Protein AF-A0A2P8R3H3-F1 (afdb_monomer)

Solvent-accessible surface area (backbone atoms only — not comparable to full-atom values): 5074 Å² total; per-residue (Å²): 132,88,78,80,73,65,43,77,43,60,82,64,68,37,56,49,101,80,69,45,78,45,67,48,46,24,35,80,89,66,49,49,51,65,38,48,42,13,36,50,16,77,44,71,53,75,44,88,71,73,68,50,88,52,62,68,60,52,48,51,30,47,52,24,29,51,51,6,55,75,68,38,24,55,49,31,55,86,38,40,72,58,49,52,51,59,48,73,93

Radius of gyration: 13.81 Å; Cα contacts (8 Å, |Δi|>4): 123; chains: 1; bounding box: 33×30×34 Å

Mean predicted aligned error: 5.95 Å

Sequence (89 aa):
MPGKKSRGVCKGCHKDRYERNLCVIYRNDGWNYNIEIAKQGYAVAYKKGKYTKDKALAHQVNKAQGIAANSKFGLWKDHYSLMKYMANN

Secondary structure (DSSP, 8-state):
-PPPPEEEE-TT--B-TT-PBP-EEEETTS-BHHHHHHHTTS--PPPTTSS---HHHHHHHHHHHHHHHHTT-THHHH-HHHHHHHHH-

Structure (mmCIF, N/CA/C/O backbone):
data_AF-A0A2P8R3H3-F1
#
_entry.id   AF-A0A2P8R3H3-F1
#
loop_
_atom_site.group_PDB
_atom_site.id
_atom_site.type_symbol
_atom_site.label_atom_id
_atom_site.label_alt_id
_atom_site.label_comp_id
_atom_site.label_asym_id
_atom_site.label_entity_id
_atom_site.label_seq_id
_atom_site.pdbx_PDB_ins_code
_atom_site.Cartn_x
_atom_site.Cartn_y
_atom_site.Cartn_z
_atom_site.occupancy
_atom_site.B_iso_or_equiv
_atom_site.auth_seq_id
_atom_site.auth_comp_id
_atom_site.auth_asym_id
_atom_site.auth_atom_id
_atom_site.pdbx_PDB_model_num
ATOM 1 N N . MET A 1 1 ? -21.594 5.113 -18.726 1.00 42.44 1 MET A N 1
ATOM 2 C CA . MET A 1 1 ? -20.456 6.017 -18.437 1.00 42.44 1 MET A CA 1
ATOM 3 C C . MET A 1 1 ? -19.235 5.491 -19.182 1.00 42.44 1 MET A C 1
ATOM 5 O O . MET A 1 1 ? -18.903 4.332 -18.960 1.00 42.44 1 MET A O 1
ATOM 9 N N . PRO A 1 2 ? -18.606 6.248 -20.096 1.00 49.41 2 PRO A N 1
ATOM 10 C CA . PRO A 1 2 ? -17.437 5.749 -20.814 1.00 49.41 2 PRO A CA 1
ATOM 11 C C . PRO A 1 2 ? -16.270 5.559 -19.834 1.00 49.41 2 PRO A C 1
ATOM 13 O O . PRO A 1 2 ? -15.946 6.458 -19.055 1.00 49.41 2 PRO A O 1
ATOM 16 N N . GLY A 1 3 ? -15.671 4.367 -19.833 1.00 59.47 3 GLY A N 1
ATOM 17 C CA . GLY A 1 3 ? -14.550 4.033 -18.956 1.00 59.47 3 GLY A CA 1
ATOM 18 C C . GLY A 1 3 ? -13.346 4.941 -19.218 1.00 59.47 3 GLY A C 1
ATOM 19 O O . GLY A 1 3 ? -12.945 5.144 -20.365 1.00 59.47 3 GLY A O 1
ATOM 20 N N . LYS A 1 4 ? -12.756 5.506 -18.157 1.00 64.69 4 LYS A N 1
ATOM 21 C CA . LYS A 1 4 ? -11.521 6.294 -18.277 1.00 64.69 4 LYS A CA 1
ATOM 22 C C . LYS A 1 4 ? -10.378 5.369 -18.705 1.00 64.69 4 LYS A C 1
ATOM 24 O O . LYS A 1 4 ? -10.100 4.385 -18.025 1.00 64.69 4 LYS A O 1
ATOM 29 N N . LYS A 1 5 ? -9.699 5.698 -19.810 1.00 68.12 5 LYS A N 1
ATOM 30 C CA . LYS A 1 5 ? -8.513 4.961 -20.278 1.00 68.12 5 LYS A CA 1
ATOM 31 C C . LYS A 1 5 ? -7.404 5.025 -19.215 1.00 68.12 5 LYS A C 1
ATOM 33 O O . LYS A 1 5 ? -7.047 6.110 -18.750 1.00 68.12 5 LYS A O 1
ATOM 38 N N . SER A 1 6 ? -6.864 3.870 -18.842 1.00 67.12 6 SER A N 1
ATOM 39 C CA . SER A 1 6 ? -5.711 3.720 -17.951 1.00 67.12 6 SER A CA 1
ATOM 40 C C . SER A 1 6 ? -4.504 3.198 -18.735 1.00 67.12 6 SER A C 1
ATOM 42 O O . SER A 1 6 ? -4.647 2.571 -19.784 1.00 67.12 6 SER A O 1
ATOM 44 N N . ARG A 1 7 ? -3.300 3.479 -18.234 1.00 70.31 7 ARG A N 1
ATOM 45 C CA . ARG A 1 7 ? -2.034 2.974 -18.764 1.00 70.31 7 ARG A CA 1
ATOM 46 C C . ARG A 1 7 ? -1.375 2.103 -17.700 1.00 70.31 7 ARG A C 1
ATOM 48 O O . ARG A 1 7 ? -0.855 2.594 -16.699 1.00 70.31 7 ARG A O 1
ATOM 55 N N . GLY A 1 8 ? -1.379 0.794 -17.924 1.00 60.22 8 GLY A N 1
ATOM 56 C CA . GLY A 1 8 ? -0.529 -0.111 -17.157 1.00 60.22 8 GLY A CA 1
ATOM 57 C C . GLY A 1 8 ? 0.930 0.151 -17.515 1.00 60.22 8 GLY A C 1
ATOM 58 O O . GLY A 1 8 ? 1.293 0.066 -18.685 1.00 60.22 8 GLY A O 1
ATOM 59 N N . VAL A 1 9 ? 1.762 0.492 -16.531 1.00 65.75 9 VAL A N 1
ATOM 60 C CA . VAL A 1 9 ? 3.209 0.585 -16.731 1.00 65.75 9 VAL A CA 1
ATOM 61 C C . VAL A 1 9 ? 3.863 -0.466 -15.847 1.00 65.75 9 VAL A C 1
ATOM 63 O O . VAL A 1 9 ? 3.891 -0.357 -14.621 1.00 65.75 9 VAL A O 1
ATOM 66 N N . CYS A 1 10 ? 4.417 -1.502 -16.467 1.00 58.19 10 CYS A N 1
ATOM 67 C CA . CYS A 1 10 ? 5.205 -2.501 -15.759 1.00 58.19 10 CYS A CA 1
ATOM 68 C C . CYS A 1 10 ? 6.625 -1.946 -15.546 1.00 58.19 10 CYS A C 1
ATOM 70 O O . CYS A 1 10 ? 7.567 -2.27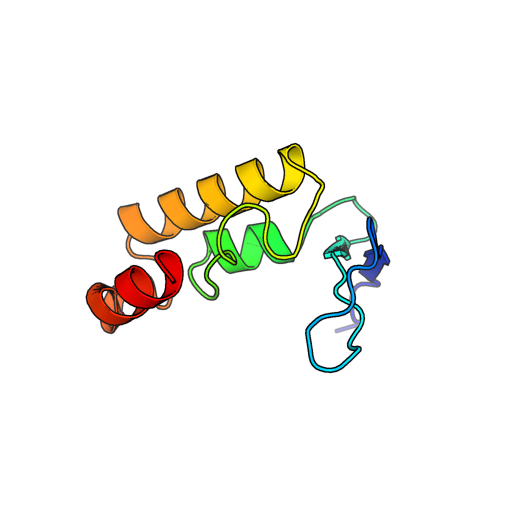3 -16.264 1.00 58.19 10 CYS A O 1
ATOM 72 N N . LYS A 1 11 ? 6.775 -1.020 -14.590 1.00 53.00 11 LYS A N 1
ATOM 73 C CA . LYS A 1 11 ? 8.089 -0.523 -14.164 1.00 53.00 11 LYS A CA 1
ATOM 74 C C . LYS A 1 11 ? 8.736 -1.566 -13.253 1.00 53.00 11 LYS A C 1
ATOM 76 O O . LYS A 1 11 ? 8.399 -1.656 -12.078 1.00 53.00 11 LYS A O 1
ATOM 81 N N . GLY A 1 12 ? 9.653 -2.349 -13.822 1.00 52.12 12 GLY A N 1
ATOM 82 C CA . GLY A 1 12 ? 10.397 -3.393 -13.117 1.00 52.12 12 GLY A CA 1
ATOM 83 C C . GLY A 1 12 ? 9.620 -4.702 -13.020 1.00 52.12 12 GLY A C 1
ATOM 84 O O . GLY A 1 12 ? 9.240 -5.089 -11.920 1.00 52.12 12 GLY A O 1
ATOM 85 N N . CYS A 1 13 ? 9.389 -5.358 -14.167 1.00 52.31 13 CYS A N 1
ATOM 86 C CA . CYS A 1 13 ? 8.743 -6.669 -14.281 1.00 52.31 13 CYS A CA 1
ATOM 87 C C . CYS A 1 13 ? 9.462 -7.714 -13.422 1.00 52.31 13 CYS A C 1
ATOM 89 O O . CYS A 1 13 ? 10.338 -8.443 -13.885 1.00 52.31 13 CYS A O 1
ATOM 91 N N . HIS A 1 14 ? 9.085 -7.789 -12.155 1.00 63.97 14 HIS A N 1
ATOM 92 C CA . HIS A 1 14 ? 9.397 -8.922 -11.319 1.00 63.97 14 HIS A CA 1
ATOM 93 C C . HIS A 1 14 ? 8.272 -9.919 -11.494 1.00 63.97 14 HIS A C 1
ATOM 95 O O . HIS A 1 14 ? 7.116 -9.647 -11.166 1.00 63.97 14 HIS A O 1
ATOM 101 N N . LYS A 1 15 ? 8.636 -11.062 -12.070 1.00 73.81 15 LYS A N 1
ATOM 102 C CA . LYS A 1 15 ? 7.803 -12.245 -12.011 1.00 73.81 15 LYS A CA 1
ATOM 103 C C . LYS A 1 15 ? 7.699 -12.676 -10.555 1.00 73.81 15 LYS A C 1
ATOM 105 O O . LYS A 1 15 ? 8.700 -12.691 -9.834 1.00 73.81 15 LYS A O 1
ATOM 110 N N . ASP A 1 16 ? 6.492 -12.982 -10.112 1.00 76.25 16 ASP A N 1
ATOM 111 C CA . ASP A 1 16 ? 6.333 -13.662 -8.836 1.00 76.25 16 ASP A CA 1
ATOM 112 C C . ASP A 1 16 ? 6.745 -15.143 -8.951 1.00 76.25 16 ASP A C 1
ATOM 114 O O . ASP A 1 16 ? 7.194 -15.612 -9.997 1.00 76.25 16 ASP A O 1
ATOM 118 N N . ARG A 1 17 ? 6.572 -15.905 -7.864 1.00 80.56 17 ARG A N 1
ATOM 119 C CA . ARG A 1 17 ? 6.876 -17.349 -7.832 1.00 80.56 17 ARG A CA 1
ATOM 120 C C . ARG A 1 17 ? 6.044 -18.197 -8.809 1.00 80.56 17 ARG A C 1
ATOM 122 O O . ARG A 1 17 ? 6.310 -19.382 -8.936 1.00 80.56 17 ARG A O 1
ATOM 129 N N . TYR A 1 18 ? 5.022 -17.610 -9.429 1.00 85.38 18 TYR A N 1
ATOM 130 C CA . TYR A 1 18 ? 4.124 -18.238 -10.396 1.00 85.38 18 TYR A CA 1
ATOM 131 C C . TYR A 1 18 ? 4.310 -17.659 -11.801 1.00 85.38 18 TYR A C 1
ATOM 133 O O . TYR A 1 18 ? 3.424 -17.763 -12.642 1.00 85.38 18 TYR A O 1
ATOM 141 N N . GLU A 1 19 ? 5.439 -16.992 -12.034 1.00 83.50 19 GLU A N 1
ATOM 142 C CA . GLU A 1 19 ? 5.792 -16.361 -13.301 1.00 83.50 19 GLU A CA 1
ATOM 143 C C . GLU A 1 19 ? 4.862 -15.235 -13.773 1.00 83.50 19 GLU A C 1
ATOM 145 O O . GLU A 1 19 ? 4.913 -14.820 -14.935 1.00 83.50 19 GLU A O 1
ATOM 150 N N . ARG A 1 20 ? 4.041 -14.678 -12.879 1.00 82.31 20 ARG A N 1
ATOM 151 C CA . ARG A 1 20 ? 3.110 -13.599 -13.221 1.00 82.31 20 ARG A CA 1
ATOM 152 C C . ARG A 1 20 ? 3.824 -12.259 -13.211 1.00 82.31 20 ARG A C 1
ATOM 154 O O . ARG A 1 20 ? 4.528 -11.934 -12.256 1.00 82.31 20 ARG A O 1
ATOM 161 N N . ASN A 1 21 ? 3.585 -11.449 -14.238 1.00 80.88 21 ASN A N 1
ATOM 162 C CA . ASN A 1 21 ? 4.115 -10.092 -14.301 1.00 80.88 21 ASN A CA 1
ATOM 163 C C . ASN A 1 21 ? 3.394 -9.187 -13.299 1.00 80.88 21 ASN A C 1
ATOM 165 O O . ASN A 1 21 ? 2.180 -9.001 -13.375 1.00 80.88 21 ASN A O 1
ATOM 169 N N . LEU A 1 22 ? 4.156 -8.590 -12.388 1.00 80.56 22 LEU A N 1
ATOM 170 C CA . LEU A 1 22 ? 3.653 -7.557 -11.492 1.00 80.56 22 LEU A CA 1
ATOM 171 C C . LEU A 1 22 ? 3.811 -6.185 -12.150 1.00 80.56 22 LEU A C 1
ATOM 173 O O . LEU A 1 22 ? 4.878 -5.849 -12.668 1.00 80.56 22 LEU A O 1
ATOM 177 N N . CYS A 1 23 ? 2.742 -5.391 -12.135 1.00 82.94 23 CYS A N 1
ATOM 178 C CA . CYS A 1 23 ? 2.698 -4.098 -12.810 1.00 82.94 23 CYS A CA 1
ATOM 179 C C . CYS A 1 23 ? 2.074 -3.026 -11.921 1.00 82.94 23 CYS A C 1
ATOM 181 O O . CYS A 1 23 ? 1.301 -3.310 -11.009 1.00 82.94 23 CYS A O 1
ATOM 183 N N . VAL A 1 24 ? 2.397 -1.772 -12.233 1.00 85.31 24 VAL A N 1
ATOM 184 C CA . VAL A 1 24 ? 1.871 -0.599 -11.543 1.00 85.31 24 VAL A CA 1
ATOM 185 C C . VAL A 1 24 ? 0.922 0.108 -12.500 1.00 85.31 24 VAL A C 1
ATOM 187 O O . VAL A 1 24 ? 1.299 0.570 -13.577 1.00 85.31 24 VAL A O 1
ATOM 190 N N . ILE A 1 25 ? -0.351 0.139 -12.134 1.00 87.44 25 ILE A N 1
ATOM 191 C CA . ILE A 1 25 ? -1.389 0.786 -12.934 1.00 87.44 25 ILE A CA 1
ATOM 192 C C . ILE A 1 25 ? -1.401 2.294 -12.675 1.00 87.44 25 ILE A C 1
ATOM 194 O O . ILE A 1 25 ? -1.637 2.742 -11.549 1.00 87.44 25 ILE A O 1
ATOM 198 N N . TYR A 1 26 ? -1.215 3.064 -13.744 1.00 85.81 26 TYR A N 1
ATOM 199 C CA . TYR A 1 26 ? -1.381 4.509 -13.747 1.00 85.81 26 TYR A CA 1
ATOM 200 C C . TYR A 1 26 ? -2.588 4.898 -14.602 1.00 85.81 26 TYR A C 1
ATOM 202 O O . TYR A 1 26 ? -2.925 4.252 -15.594 1.00 85.81 26 TYR A O 1
ATOM 210 N N . ARG A 1 27 ? -3.264 5.977 -14.240 1.00 84.94 27 ARG A N 1
ATOM 211 C CA . ARG A 1 27 ? -4.189 6.672 -15.133 1.00 84.94 27 ARG A CA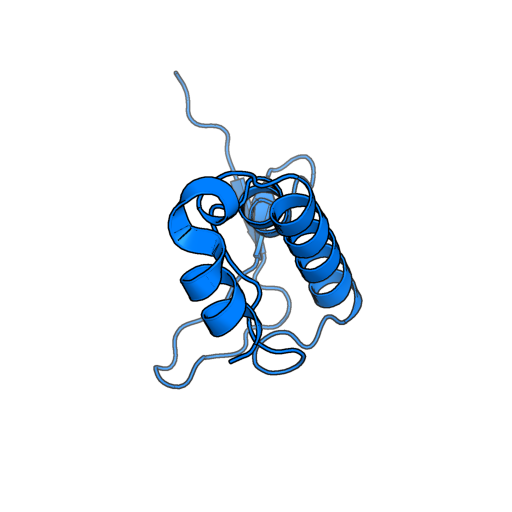 1
ATOM 212 C C . ARG A 1 27 ? -3.384 7.575 -16.074 1.00 84.94 27 ARG A C 1
ATOM 214 O O . ARG A 1 27 ? -2.225 7.886 -15.806 1.00 84.94 27 ARG A O 1
ATOM 221 N N . ASN A 1 28 ? -3.985 7.996 -17.185 1.00 81.19 28 ASN A N 1
ATOM 222 C CA . ASN A 1 28 ? -3.297 8.818 -18.191 1.00 81.19 28 ASN A CA 1
ATOM 223 C C . ASN A 1 28 ? -2.790 10.175 -17.668 1.00 81.19 28 ASN A C 1
ATOM 225 O O . ASN A 1 28 ? -1.862 10.724 -18.247 1.00 81.19 28 ASN A O 1
ATOM 229 N N . ASP A 1 29 ? -3.357 10.689 -16.578 1.00 83.75 29 ASP A N 1
ATOM 230 C CA . ASP A 1 29 ? -2.912 11.904 -15.882 1.00 83.75 29 ASP A CA 1
ATOM 231 C C . ASP A 1 29 ? -1.819 11.639 -14.826 1.00 83.75 29 ASP A C 1
ATOM 233 O O . ASP A 1 29 ? -1.511 12.504 -14.014 1.00 83.75 29 ASP A O 1
ATOM 237 N N . GLY A 1 30 ? -1.241 10.434 -14.805 1.00 82.06 30 GLY A N 1
ATOM 238 C CA . GLY A 1 30 ? -0.183 10.051 -13.869 1.00 82.06 30 GLY A CA 1
ATOM 239 C C . GLY A 1 30 ? -0.685 9.557 -12.512 1.00 82.06 30 GLY A C 1
ATOM 240 O O . GLY A 1 30 ? 0.128 9.175 -11.670 1.00 82.06 30 GLY A O 1
ATOM 241 N N . TRP A 1 31 ? -2.003 9.497 -12.291 1.00 84.94 31 TRP A N 1
ATOM 242 C CA . TRP A 1 31 ? -2.561 8.994 -11.036 1.00 84.94 31 TRP A CA 1
ATOM 243 C C . TRP A 1 31 ? -2.231 7.512 -10.819 1.00 84.94 31 TRP A C 1
ATOM 245 O O . TRP A 1 31 ? -2.577 6.673 -11.649 1.00 84.94 31 TRP A O 1
ATOM 255 N N . ASN A 1 32 ? -1.605 7.157 -9.695 1.00 90.56 32 ASN A N 1
ATOM 256 C CA . ASN A 1 32 ? -1.232 5.774 -9.390 1.00 90.56 32 ASN A CA 1
ATOM 257 C C . ASN A 1 32 ? -2.338 5.061 -8.601 1.00 90.56 32 ASN A C 1
ATOM 259 O O . ASN A 1 32 ? -2.538 5.324 -7.413 1.00 90.56 32 ASN A O 1
ATOM 263 N N . TYR A 1 33 ? -3.017 4.109 -9.241 1.00 90.50 33 TYR A N 1
ATOM 264 C CA . TYR A 1 33 ? -4.115 3.366 -8.616 1.00 90.50 33 TYR A CA 1
ATOM 265 C C . TYR A 1 33 ? -3.674 2.558 -7.393 1.00 90.50 33 TYR A C 1
ATOM 267 O O . TYR A 1 33 ? -4.430 2.456 -6.436 1.00 90.50 33 TYR A O 1
ATOM 275 N N . ASN A 1 34 ? -2.451 2.026 -7.388 1.00 90.19 34 ASN A N 1
ATOM 276 C CA . ASN A 1 34 ? -1.954 1.159 -6.312 1.00 90.19 34 ASN A CA 1
ATOM 277 C C . ASN A 1 34 ? -1.760 1.934 -5.005 1.00 90.19 34 ASN A C 1
ATOM 279 O O . ASN A 1 34 ? -2.029 1.419 -3.923 1.00 90.19 34 ASN A O 1
ATOM 283 N N . ILE A 1 35 ? -1.315 3.189 -5.112 1.00 93.69 35 ILE A N 1
ATOM 284 C CA . ILE A 1 35 ? -1.199 4.085 -3.959 1.00 93.69 35 ILE A CA 1
ATOM 285 C C . ILE A 1 35 ? -2.595 4.408 -3.425 1.00 93.69 35 ILE A C 1
ATOM 287 O O . ILE A 1 35 ? -2.805 4.394 -2.216 1.00 93.69 35 ILE A O 1
ATOM 291 N N . GLU A 1 36 ? -3.553 4.655 -4.317 1.00 94.56 36 GLU A N 1
ATOM 292 C CA . GLU A 1 36 ? -4.896 5.061 -3.917 1.00 94.56 36 GLU A CA 1
ATOM 293 C C . GLU A 1 36 ? -5.675 3.938 -3.228 1.00 94.56 36 GLU A C 1
ATOM 295 O O . GLU A 1 36 ? -6.240 4.158 -2.161 1.00 94.56 36 GLU A O 1
ATOM 300 N N . ILE A 1 37 ? -5.642 2.712 -3.758 1.00 95.00 37 ILE A N 1
ATOM 301 C CA . ILE A 1 37 ? -6.306 1.572 -3.103 1.00 95.00 37 ILE A CA 1
ATOM 302 C C . ILE A 1 37 ? -5.687 1.256 -1.733 1.00 95.00 37 ILE A C 1
ATOM 304 O O . ILE A 1 37 ? -6.406 0.878 -0.808 1.00 95.00 37 ILE A O 1
ATOM 308 N N . ALA A 1 38 ? -4.373 1.457 -1.573 1.00 95.44 38 ALA A N 1
ATOM 309 C CA . ALA A 1 38 ? -3.702 1.311 -0.284 1.00 95.44 38 ALA A CA 1
ATOM 310 C C . ALA A 1 38 ? -4.122 2.423 0.688 1.00 95.44 38 ALA A C 1
ATOM 312 O O . ALA A 1 38 ? -4.431 2.145 1.843 1.00 95.44 38 ALA A O 1
ATOM 313 N N . LYS A 1 39 ? -4.201 3.673 0.211 1.00 96.62 39 LYS A N 1
ATOM 314 C CA . LYS A 1 39 ? -4.639 4.839 0.996 1.00 96.62 39 LYS A CA 1
ATOM 315 C C . LYS A 1 39 ? -6.092 4.726 1.457 1.00 96.62 39 LYS A C 1
ATOM 317 O O . LYS A 1 39 ? -6.411 5.154 2.560 1.00 96.62 39 LYS A O 1
ATOM 322 N N . GLN A 1 40 ? -6.960 4.149 0.630 1.00 96.81 40 GLN A N 1
ATOM 323 C CA . GLN A 1 40 ? -8.364 3.899 0.966 1.00 96.81 40 GLN A CA 1
ATOM 324 C C . GLN A 1 40 ? -8.557 2.653 1.849 1.00 96.81 40 GLN A C 1
ATOM 326 O O . GLN A 1 40 ? -9.663 2.397 2.315 1.00 96.81 40 GLN A O 1
ATOM 331 N N . GLY A 1 41 ? -7.490 1.892 2.116 1.00 96.38 41 GLY A N 1
ATOM 332 C CA . GLY A 1 41 ? -7.527 0.743 3.017 1.00 96.38 41 GLY A CA 1
ATOM 333 C C . GLY A 1 41 ? -8.097 -0.535 2.406 1.00 96.38 41 GLY A C 1
ATOM 334 O O . GLY A 1 41 ? -8.511 -1.423 3.145 1.00 96.38 41 GLY A O 1
ATOM 335 N N . TYR A 1 42 ? -8.116 -0.647 1.076 1.00 96.12 42 TYR A N 1
ATOM 336 C CA . TYR A 1 42 ? -8.550 -1.860 0.374 1.00 96.12 42 TYR A CA 1
ATOM 337 C C . TYR A 1 42 ? -7.421 -2.866 0.137 1.00 96.12 42 TYR A C 1
ATOM 339 O O . TYR A 1 42 ? -7.683 -4.008 -0.229 1.00 96.12 42 TYR A O 1
ATOM 347 N N . ALA A 1 43 ? -6.166 -2.457 0.319 1.00 93.44 43 ALA A N 1
ATOM 348 C CA . ALA A 1 43 ? -5.003 -3.302 0.088 1.00 93.44 43 ALA A CA 1
ATOM 349 C C . ALA A 1 43 ? -3.877 -3.003 1.083 1.00 93.44 43 ALA A C 1
ATOM 351 O O . ALA A 1 43 ? -3.780 -1.897 1.622 1.00 93.44 43 ALA A O 1
ATOM 352 N N . VAL A 1 44 ? -2.998 -3.990 1.270 1.00 92.94 44 VAL A N 1
ATOM 353 C CA . VAL A 1 44 ? -1.729 -3.845 1.990 1.00 92.94 44 VAL A CA 1
ATOM 354 C C . VAL A 1 44 ? -0.552 -3.908 1.020 1.00 92.94 44 VAL A C 1
ATOM 356 O O . VAL A 1 44 ? -0.607 -4.573 -0.016 1.00 92.94 44 VAL A O 1
ATOM 359 N N . ALA A 1 45 ? 0.522 -3.203 1.352 1.00 89.31 45 ALA A N 1
ATOM 360 C CA . ALA A 1 45 ? 1.779 -3.278 0.635 1.00 89.31 45 ALA A CA 1
ATOM 361 C C . ALA A 1 45 ? 2.433 -4.644 0.871 1.00 89.31 45 ALA A C 1
ATOM 363 O O . ALA A 1 45 ? 2.467 -5.142 1.993 1.00 89.31 45 ALA A O 1
ATOM 364 N N . TYR A 1 46 ? 3.028 -5.218 -0.175 1.00 82.94 46 TYR A N 1
ATOM 365 C CA . TYR A 1 46 ? 3.931 -6.351 0.002 1.00 82.94 46 TYR A CA 1
ATOM 366 C C . TYR A 1 46 ? 5.130 -5.968 0.872 1.00 82.94 46 TYR A C 1
ATOM 368 O O . TYR A 1 46 ? 5.618 -4.833 0.807 1.00 82.94 46 TYR A O 1
ATOM 376 N N . LYS A 1 47 ? 5.676 -6.955 1.594 1.00 78.50 47 LYS A N 1
ATOM 377 C CA . LYS A 1 47 ? 6.917 -6.802 2.355 1.00 78.50 47 LYS A CA 1
ATOM 378 C C . LYS A 1 47 ? 8.011 -6.111 1.540 1.00 78.50 47 LYS A C 1
ATOM 380 O O . LYS A 1 47 ? 8.264 -6.434 0.372 1.00 78.50 47 LYS A O 1
ATOM 385 N N . LYS A 1 48 ? 8.669 -5.149 2.190 1.00 71.06 48 LYS A N 1
ATOM 386 C CA . LYS A 1 48 ? 9.698 -4.285 1.602 1.00 71.06 48 LYS A CA 1
ATOM 387 C C . LYS A 1 48 ? 10.730 -5.102 0.817 1.00 71.06 48 LYS A C 1
ATOM 389 O O . LYS A 1 48 ? 11.328 -6.030 1.348 1.00 71.06 48 LYS A O 1
ATOM 394 N N . GLY A 1 49 ? 10.948 -4.721 -0.443 1.00 66.75 49 GLY A N 1
ATOM 395 C CA . GLY A 1 49 ? 11.984 -5.295 -1.309 1.00 66.75 49 GLY A CA 1
ATOM 396 C C . GLY A 1 49 ? 11.651 -6.646 -1.949 1.00 66.75 49 GLY A C 1
ATOM 397 O O . GLY A 1 49 ? 12.462 -7.137 -2.725 1.00 66.75 49 GLY A O 1
ATOM 398 N N . LYS A 1 50 ? 10.476 -7.236 -1.681 1.00 73.88 50 LYS A N 1
ATOM 399 C C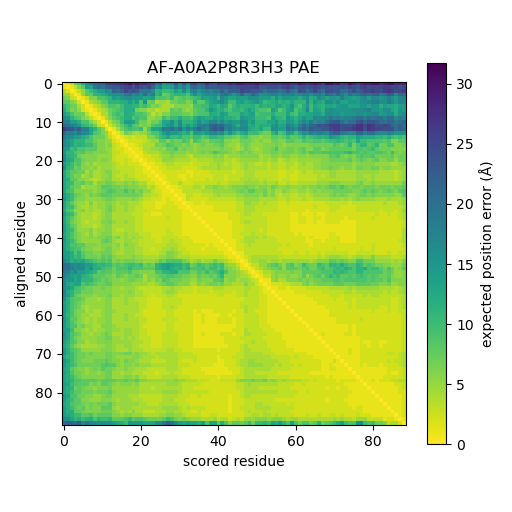A . LYS A 1 50 ? 10.122 -8.562 -2.213 1.00 73.88 50 LYS A CA 1
ATOM 400 C C . LYS A 1 50 ? 9.809 -8.550 -3.712 1.00 73.88 50 LYS A C 1
ATOM 402 O O . LYS A 1 50 ? 10.259 -9.427 -4.438 1.00 73.88 50 LYS A O 1
ATOM 407 N N . TYR A 1 51 ? 9.046 -7.554 -4.167 1.00 75.50 51 TYR A N 1
ATOM 408 C CA . TYR A 1 51 ? 8.500 -7.526 -5.533 1.00 75.50 51 TYR A CA 1
ATOM 409 C C . TYR A 1 51 ? 8.642 -6.184 -6.260 1.00 75.50 51 TYR A C 1
ATOM 411 O O . TYR A 1 51 ? 8.335 -6.091 -7.443 1.00 75.50 51 TYR A O 1
ATOM 419 N N . THR A 1 52 ? 9.12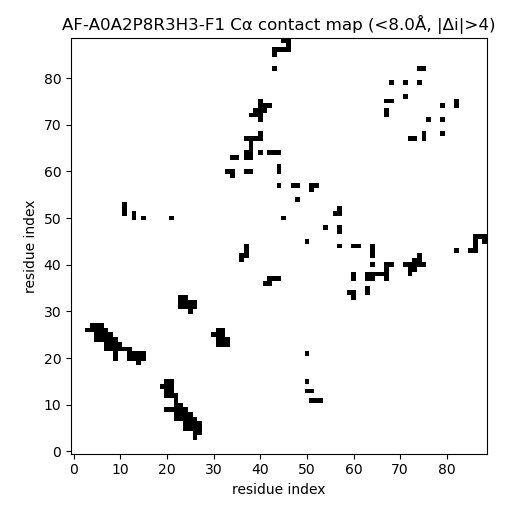2 -5.142 -5.579 1.00 75.81 52 THR A N 1
ATOM 420 C CA . THR A 1 52 ? 9.440 -3.854 -6.204 1.00 75.81 52 THR A CA 1
ATOM 421 C C . THR A 1 52 ? 10.857 -3.435 -5.834 1.00 75.81 52 THR A C 1
ATOM 423 O O . THR A 1 52 ? 11.218 -3.392 -4.655 1.00 75.81 52 THR A O 1
ATOM 426 N N . LYS A 1 53 ? 11.666 -3.133 -6.854 1.00 75.62 53 LYS A N 1
ATOM 427 C CA . LYS A 1 53 ? 12.991 -2.513 -6.696 1.00 75.62 53 LYS A CA 1
ATOM 428 C C . LYS A 1 53 ? 12.914 -0.986 -6.659 1.00 75.62 53 LYS A C 1
ATOM 430 O O . LYS A 1 53 ? 13.874 -0.339 -6.243 1.00 75.62 53 LYS A O 1
ATOM 435 N N . ASP A 1 54 ? 11.777 -0.413 -7.052 1.00 84.19 54 ASP A N 1
ATOM 436 C CA . ASP A 1 54 ? 11.530 1.020 -6.960 1.00 84.19 54 ASP A CA 1
ATOM 437 C C . ASP A 1 54 ? 11.262 1.398 -5.495 1.00 84.19 54 ASP A C 1
ATOM 439 O O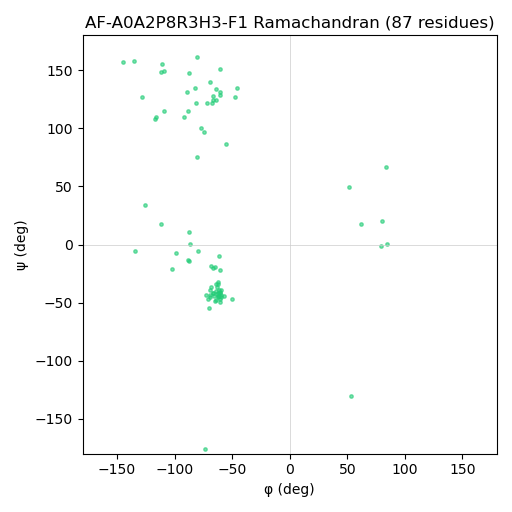 . ASP A 1 54 ? 10.156 1.251 -4.962 1.00 84.19 54 ASP A O 1
ATOM 443 N N . LYS A 1 55 ? 12.320 1.872 -4.829 1.00 85.38 55 LYS A N 1
ATOM 444 C CA . LYS A 1 55 ? 12.277 2.306 -3.428 1.00 85.38 55 LYS A CA 1
ATOM 445 C C . LYS A 1 55 ? 11.337 3.495 -3.220 1.00 85.38 55 LYS A C 1
ATOM 447 O O . LYS A 1 55 ? 10.732 3.585 -2.152 1.00 85.38 55 LYS A O 1
ATOM 452 N N . ALA A 1 56 ? 11.203 4.382 -4.209 1.00 88.31 56 ALA A N 1
ATOM 453 C CA . ALA A 1 56 ? 10.341 5.554 -4.110 1.00 88.31 56 ALA A CA 1
ATOM 454 C C . ALA A 1 56 ? 8.869 5.133 -4.139 1.00 88.31 56 ALA A C 1
ATOM 456 O O . ALA A 1 56 ? 8.102 5.514 -3.254 1.00 88.31 56 ALA A O 1
ATOM 457 N N . LEU A 1 57 ? 8.498 4.261 -5.080 1.00 87.06 57 LEU A N 1
ATOM 458 C CA . LEU A 1 57 ? 7.159 3.681 -5.131 1.00 87.06 57 LEU A CA 1
ATOM 459 C C . LEU A 1 57 ? 6.843 2.890 -3.856 1.00 87.06 57 LEU A C 1
ATOM 461 O O . LEU A 1 57 ? 5.783 3.077 -3.261 1.00 87.06 57 LEU A O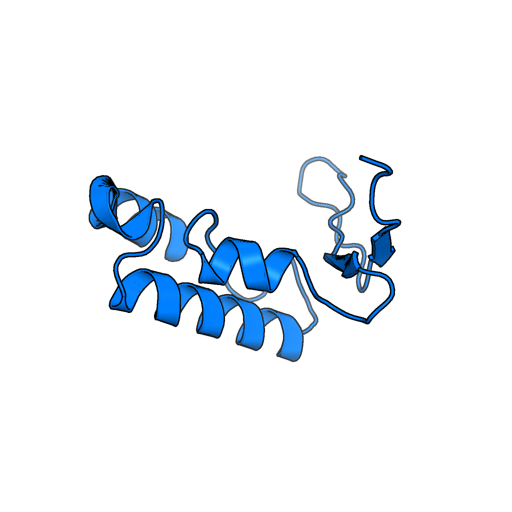 1
ATOM 465 N N . ALA A 1 58 ? 7.768 2.037 -3.405 1.00 87.12 58 ALA A N 1
ATOM 466 C CA . ALA A 1 58 ? 7.587 1.264 -2.179 1.00 87.12 58 ALA A CA 1
ATOM 467 C C . ALA A 1 58 ? 7.330 2.177 -0.974 1.00 87.12 58 ALA A C 1
ATOM 469 O O . ALA A 1 58 ? 6.429 1.914 -0.176 1.00 87.12 58 ALA A O 1
ATOM 470 N N . HIS A 1 59 ? 8.092 3.265 -0.848 1.00 90.00 59 HIS A N 1
ATOM 471 C CA . HIS A 1 59 ? 7.903 4.243 0.215 1.00 90.00 59 HIS A CA 1
ATOM 472 C C . HIS A 1 59 ? 6.528 4.921 0.136 1.00 90.00 59 HIS A C 1
ATOM 474 O O . HIS A 1 59 ? 5.832 5.005 1.147 1.00 90.00 59 HIS A O 1
ATOM 480 N N . GLN A 1 60 ? 6.097 5.344 -1.056 1.00 92.62 60 GLN A N 1
ATOM 481 C CA . GLN A 1 60 ? 4.797 5.991 -1.253 1.00 92.62 60 GLN A CA 1
ATOM 482 C C . GLN A 1 60 ? 3.621 5.074 -0.888 1.00 92.62 60 GLN A C 1
ATOM 484 O O . GLN A 1 60 ? 2.706 5.508 -0.188 1.00 92.62 60 GLN A O 1
ATOM 489 N N . VAL A 1 61 ? 3.658 3.803 -1.302 1.00 92.00 61 VAL A N 1
ATOM 490 C CA . VAL A 1 61 ? 2.601 2.829 -0.977 1.00 92.00 61 VAL A CA 1
ATOM 491 C C . VAL A 1 61 ? 2.572 2.531 0.527 1.00 92.00 61 VAL A C 1
ATOM 493 O O . VAL A 1 61 ? 1.499 2.508 1.123 1.00 92.00 61 VAL A O 1
ATOM 496 N N . ASN A 1 62 ? 3.733 2.376 1.174 1.00 92.06 62 ASN A N 1
ATOM 497 C CA . ASN A 1 62 ? 3.793 2.175 2.628 1.00 92.06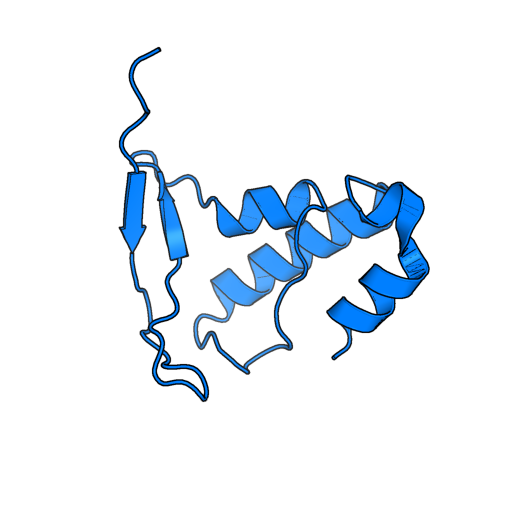 62 ASN A CA 1
ATOM 498 C C . ASN A 1 62 ? 3.260 3.389 3.404 1.00 92.06 62 ASN A C 1
ATOM 500 O O . ASN A 1 62 ? 2.526 3.225 4.377 1.00 92.06 62 ASN A O 1
ATOM 504 N N . LYS A 1 63 ? 3.574 4.612 2.956 1.00 94.88 63 LYS A N 1
ATOM 505 C CA . LYS A 1 63 ? 3.020 5.839 3.545 1.00 94.88 63 LYS A CA 1
ATOM 506 C C . LYS A 1 63 ? 1.495 5.882 3.405 1.00 94.88 63 LYS A C 1
ATOM 508 O O . LYS A 1 63 ? 0.808 6.198 4.372 1.00 94.88 63 LYS A O 1
ATOM 513 N N . ALA A 1 64 ? 0.969 5.535 2.231 1.00 96.00 64 ALA A N 1
ATOM 514 C CA . ALA A 1 64 ? -0.468 5.446 1.982 1.00 96.00 64 ALA A CA 1
ATOM 515 C C . ALA A 1 64 ? -1.158 4.421 2.897 1.00 96.00 64 ALA A C 1
ATOM 517 O O . ALA A 1 64 ? -2.166 4.746 3.520 1.00 96.00 64 ALA A O 1
ATOM 518 N N . GLN A 1 65 ? -0.576 3.231 3.053 1.00 95.56 65 GLN A N 1
ATOM 519 C CA . GLN A 1 65 ? -1.065 2.226 3.997 1.00 95.56 65 GLN A CA 1
ATOM 520 C C . GLN A 1 65 ? -1.070 2.745 5.442 1.00 95.56 65 GLN A C 1
ATOM 522 O O . GLN A 1 65 ? -2.039 2.528 6.163 1.00 95.56 65 GLN A O 1
ATOM 527 N N . GLY A 1 66 ? -0.010 3.438 5.871 1.00 95.19 66 GLY A N 1
ATOM 528 C CA . GLY A 1 66 ? 0.066 4.016 7.216 1.00 95.19 66 GLY A CA 1
ATOM 529 C C . GLY A 1 66 ? -1.054 5.023 7.488 1.00 95.19 66 GLY A C 1
ATOM 530 O O . GLY A 1 66 ? -1.645 5.007 8.565 1.00 95.19 66 GLY A O 1
ATOM 531 N N . ILE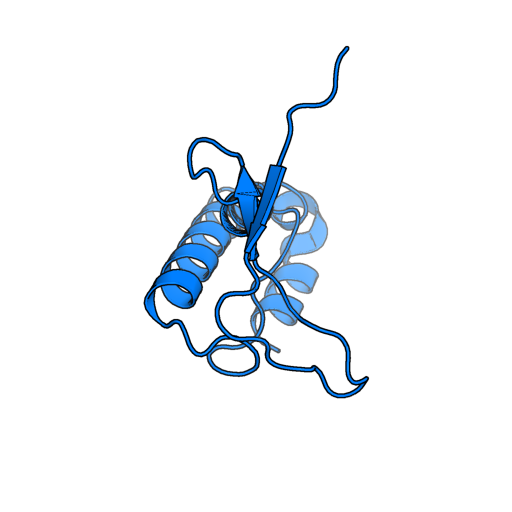 A 1 67 ? -1.404 5.843 6.490 1.00 96.56 67 ILE A N 1
ATOM 532 C CA . ILE A 1 67 ? -2.566 6.742 6.563 1.00 96.56 67 ILE A CA 1
ATOM 533 C C . ILE A 1 67 ? -3.852 5.928 6.756 1.00 96.56 67 ILE A C 1
ATOM 535 O O . ILE A 1 67 ? -4.607 6.207 7.682 1.00 96.56 67 ILE A O 1
ATOM 539 N N . ALA A 1 68 ? -4.078 4.894 5.940 1.00 97.56 68 ALA A N 1
ATOM 540 C CA . ALA A 1 68 ? -5.278 4.064 6.037 1.00 97.56 68 ALA A CA 1
ATOM 541 C C . ALA A 1 68 ? -5.410 3.363 7.399 1.00 97.56 68 ALA A C 1
ATOM 543 O O . ALA A 1 68 ? -6.496 3.341 7.978 1.00 97.56 68 ALA A O 1
ATOM 544 N N . ALA A 1 69 ? -4.304 2.836 7.931 1.00 96.56 69 ALA A N 1
ATOM 545 C CA . ALA A 1 69 ? -4.268 2.167 9.226 1.00 96.56 69 ALA A CA 1
ATOM 546 C C . ALA A 1 69 ? -4.558 3.132 10.386 1.00 96.56 69 ALA A C 1
ATOM 548 O O . ALA A 1 69 ? -5.355 2.808 11.266 1.00 96.56 69 ALA A O 1
ATOM 549 N N . ASN A 1 70 ? -3.957 4.327 10.370 1.00 96.69 70 ASN A N 1
ATOM 550 C CA . ASN A 1 70 ? -4.153 5.337 11.414 1.00 96.69 70 ASN A CA 1
ATOM 551 C C . ASN A 1 70 ? -5.566 5.932 11.381 1.00 96.69 70 ASN A C 1
ATOM 553 O O . ASN A 1 70 ? -6.170 6.153 12.427 1.00 96.69 70 ASN A O 1
ATOM 557 N N . SER A 1 71 ? -6.105 6.166 10.184 1.00 97.00 71 SER A N 1
ATOM 558 C CA . SER A 1 71 ? -7.444 6.730 9.988 1.00 97.00 71 SER A CA 1
ATOM 559 C C . SER A 1 71 ? -8.561 5.681 9.981 1.00 97.00 71 SER A C 1
ATOM 561 O O . SER A 1 71 ? -9.722 6.049 9.823 1.00 97.00 71 SER A O 1
ATOM 563 N N . LYS A 1 72 ? -8.236 4.390 10.159 1.00 96.19 72 LYS A N 1
ATOM 564 C CA . LYS A 1 72 ? -9.183 3.262 10.107 1.00 96.19 72 LYS A CA 1
ATOM 565 C C . LYS A 1 72 ? -10.045 3.274 8.835 1.00 96.19 72 LYS A C 1
ATOM 567 O O . LYS A 1 72 ? -11.267 3.178 8.898 1.00 96.19 72 LYS A O 1
ATOM 572 N N . PHE A 1 73 ? -9.411 3.418 7.673 1.00 97.19 73 PHE A N 1
ATOM 573 C CA . PHE A 1 73 ? -10.100 3.387 6.379 1.00 97.19 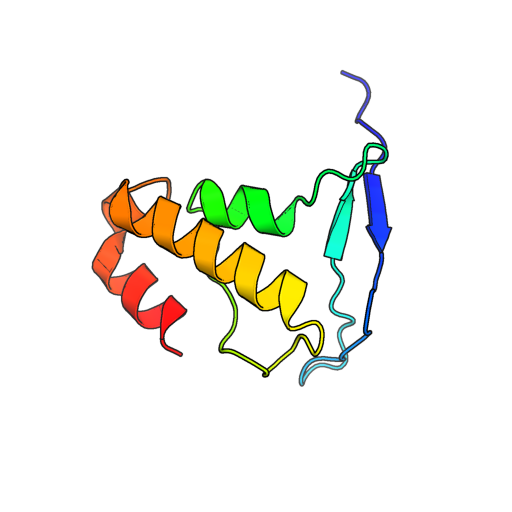73 PHE A CA 1
ATOM 574 C C . PHE A 1 73 ? -10.236 1.971 5.821 1.00 97.19 73 PHE A C 1
ATOM 576 O O . PHE A 1 73 ? -9.363 1.123 6.018 1.00 97.19 73 PHE A O 1
ATOM 583 N N . GLY A 1 74 ? -11.325 1.732 5.088 1.00 96.50 74 GLY A N 1
ATOM 584 C CA . GLY A 1 74 ? -11.586 0.459 4.421 1.00 96.50 74 GLY A CA 1
ATOM 585 C C . GLY A 1 74 ? -11.505 -0.720 5.388 1.00 96.50 74 GLY A C 1
ATOM 586 O O . GLY A 1 74 ? -12.053 -0.682 6.490 1.00 96.50 74 GLY A O 1
ATOM 587 N N . LEU A 1 75 ? -10.753 -1.748 5.001 1.00 96.88 75 LEU A N 1
ATOM 588 C CA . LEU A 1 75 ? -10.601 -2.977 5.779 1.00 96.88 75 LEU A CA 1
ATOM 589 C C . LEU A 1 75 ? -9.888 -2.753 7.126 1.00 96.88 75 LEU A C 1
ATOM 591 O O . LEU A 1 75 ? -10.034 -3.569 8.035 1.00 96.88 75 LEU A O 1
ATOM 595 N N . TRP A 1 76 ? -9.152 -1.648 7.304 1.00 97.19 76 TRP A N 1
ATOM 596 C CA . TRP A 1 76 ? -8.517 -1.315 8.588 1.00 97.19 76 TRP A CA 1
ATOM 597 C C . TRP A 1 76 ? -9.518 -0.944 9.682 1.00 97.19 76 TRP A C 1
ATOM 599 O O . TRP A 1 76 ? -9.153 -0.971 10.857 1.00 97.19 76 TRP A O 1
ATOM 609 N N . LYS A 1 77 ? -10.758 -0.596 9.318 1.00 97.06 77 LYS A N 1
ATOM 610 C CA . LYS A 1 77 ? -11.820 -0.279 10.276 1.00 97.06 77 LYS A CA 1
ATOM 611 C C . LYS A 1 77 ? -12.288 -1.519 11.027 1.00 97.06 77 LYS A C 1
ATOM 613 O O . LYS A 1 77 ? -12.250 -1.538 12.255 1.00 97.06 77 LYS A O 1
ATOM 618 N N . ASP A 1 78 ? -12.680 -2.538 10.270 1.00 96.56 78 ASP A N 1
ATOM 619 C CA . ASP A 1 78 ? -13.401 -3.700 10.795 1.00 96.56 78 ASP A CA 1
ATOM 620 C C . ASP A 1 78 ? -12.482 -4.923 10.972 1.00 96.56 78 ASP A C 1
ATOM 622 O O . ASP A 1 78 ? -12.759 -5.808 11.779 1.00 96.56 78 ASP A O 1
ATOM 626 N N . HIS A 1 79 ? -11.336 -4.961 10.279 1.00 96.69 79 HIS A N 1
ATOM 627 C CA . HIS A 1 79 ? -10.415 -6.105 10.259 1.00 96.69 79 HIS A CA 1
ATOM 628 C C . HIS A 1 79 ? -8.976 -5.731 10.645 1.00 96.69 79 HIS A C 1
ATOM 630 O O . HIS A 1 79 ? -8.015 -6.312 10.137 1.00 96.69 79 HIS A O 1
ATOM 636 N N . TYR A 1 80 ? -8.802 -4.772 11.562 1.00 95.31 80 TYR A N 1
ATOM 637 C CA . TYR A 1 80 ? -7.492 -4.204 11.911 1.00 95.31 80 TYR A CA 1
ATOM 638 C C . TYR A 1 80 ? -6.417 -5.258 12.231 1.00 95.31 80 TYR A C 1
ATOM 640 O O . TYR A 1 80 ? -5.311 -5.186 11.699 1.00 95.31 80 TYR A O 1
ATOM 648 N N . SER A 1 81 ? -6.729 -6.259 13.062 1.00 95.19 81 SER A N 1
ATOM 649 C CA . SER A 1 81 ? -5.766 -7.301 13.455 1.00 95.19 81 SER A CA 1
ATOM 650 C C . SER A 1 81 ? -5.294 -8.142 12.267 1.00 95.19 81 SER A C 1
ATOM 652 O O . SER A 1 81 ? -4.097 -8.400 12.134 1.00 95.19 81 SER A O 1
ATOM 654 N N . LEU A 1 82 ? -6.217 -8.515 11.374 1.00 94.75 82 LEU A N 1
ATOM 655 C CA . LEU A 1 82 ? -5.900 -9.250 10.149 1.00 94.75 82 LEU A CA 1
ATOM 656 C C . LEU A 1 82 ? -5.034 -8.397 9.219 1.00 94.75 82 LEU A C 1
ATOM 658 O O . LEU A 1 82 ? -3.977 -8.841 8.778 1.00 94.75 82 LEU A O 1
ATOM 662 N N . MET A 1 83 ? -5.437 -7.148 8.982 1.00 94.69 83 MET A N 1
ATOM 663 C CA . MET A 1 83 ? -4.699 -6.214 8.127 1.00 94.69 83 MET A CA 1
ATOM 664 C C . MET A 1 83 ? -3.287 -5.949 8.661 1.00 94.69 83 MET A C 1
ATOM 666 O O . MET A 1 83 ? -2.322 -5.961 7.897 1.00 94.69 83 MET A O 1
ATOM 670 N N . LYS A 1 84 ? -3.137 -5.791 9.982 1.00 93.81 84 LYS A N 1
ATOM 671 C CA . LYS A 1 84 ? -1.837 -5.634 10.646 1.00 93.81 84 LYS A CA 1
ATOM 672 C C . LYS A 1 84 ? -0.956 -6.868 10.462 1.00 93.81 84 LYS A C 1
ATOM 674 O O . LYS A 1 84 ? 0.238 -6.721 10.215 1.00 93.81 84 LYS A O 1
ATOM 679 N N . TYR A 1 85 ? -1.518 -8.072 10.566 1.00 92.81 85 TYR A N 1
ATOM 680 C CA . TYR A 1 85 ? -0.774 -9.301 10.301 1.00 92.81 85 TYR A CA 1
ATOM 681 C C . TYR A 1 85 ? -0.333 -9.374 8.834 1.00 92.81 85 TYR A C 1
ATOM 683 O O . TYR A 1 85 ? 0.843 -9.596 8.560 1.00 92.81 85 TYR A O 1
ATOM 691 N N . MET A 1 86 ? -1.234 -9.107 7.885 1.00 91.06 86 MET A N 1
ATOM 692 C CA . MET A 1 86 ? -0.911 -9.135 6.454 1.00 91.06 86 MET A CA 1
ATOM 693 C C . MET A 1 86 ? 0.158 -8.106 6.064 1.00 91.06 86 MET A C 1
ATOM 695 O O . MET A 1 86 ? 1.042 -8.426 5.280 1.00 91.06 86 MET A O 1
ATOM 699 N N . ALA A 1 87 ? 0.121 -6.900 6.636 1.00 89.38 87 ALA A N 1
ATOM 700 C CA . ALA A 1 87 ? 1.105 -5.849 6.374 1.00 89.38 87 ALA A CA 1
ATOM 701 C C . ALA A 1 87 ? 2.524 -6.172 6.885 1.00 89.38 87 ALA A C 1
ATOM 703 O O . ALA A 1 87 ? 3.493 -5.566 6.427 1.00 89.38 87 ALA A O 1
ATOM 704 N N . ASN A 1 88 ? 2.652 -7.101 7.838 1.00 84.81 88 ASN A N 1
ATOM 705 C CA . ASN A 1 88 ? 3.928 -7.479 8.452 1.00 84.81 88 ASN A CA 1
ATOM 706 C C . ASN A 1 88 ? 4.547 -8.764 7.863 1.00 84.81 88 ASN A C 1
ATOM 708 O O . ASN A 1 88 ? 5.690 -9.088 8.201 1.00 84.81 88 ASN A O 1
ATOM 712 N N . ASN A 1 89 ? 3.825 -9.485 6.994 1.00 68.31 89 ASN A N 1
ATOM 713 C CA . ASN A 1 89 ? 4.278 -10.728 6.347 1.00 68.31 89 ASN A CA 1
ATOM 714 C C . ASN A 1 89 ? 4.889 -10.492 4.958 1.00 68.31 89 ASN A C 1
ATOM 716 O O . ASN A 1 89 ? 5.889 -11.177 4.628 1.00 68.31 89 ASN A O 1
#

Foldseek 3Di:
DDDQDKDWAQPPQDQDPVRDGDIWIAGPVRRTPLLVCLLQPVDAQDDPPPGDPPPVVSVSSNVSNVNCCVVVGDCNVPPVVVNVVRNVD

InterPro domains:
  IPR016071 Staphylococcal nuclease (SNase-like), OB-fold [PF00565] (12-78)
  IPR035437 SNase-like, OB-fold superfamily [G3DSA:2.40.50.90] (1-81)
  IPR035437 SNase-like, OB-fold superfamily [SSF50199] (14-79)

Nearest PDB structures (foldseek):
  2wac-assembly2_B  TM=8.255E-01  e=3.220E-02  Drosophila melanogaster
  3omg-assembly1_A  TM=8.052E-01  e=4.191E-02  Homo sapiens
  2hqe-assembly1_A  TM=8.155E-01  e=7.583E-02  Homo sapiens
  2o4x-assembly1_A  TM=8.155E-01  e=7.583E-02  Homo sapiens
  3omg-assembly2_B  TM=7.528E-01  e=7.099E-02  Homo sapiens

Organism: NCBI:txid2042961

pLDDT: mean 84.04, std 13.38, range [42.44, 97.56]